Protein AF-A0A059F1E9-F1 (afdb_monomer_lite)

Radius of gyration: 19.28 Å; chains: 1; bounding box: 30×26×62 Å

InterPro domains:
  IPR001005 SANT/Myb domain [SM00717] (28-76)
  IPR009057 Homedomain-like superfamily [SSF46689] (30-77)
  IPR039467 Transcription factor TFIIIB component B'', Myb domain [PF15963] (28-99)

pLDDT: mean 84.74, std 10.41, range [61.53, 95.19]

Sequence (103 aa):
MDKKLSFFLENANFKKEIKKTREKAKALNKRWSSKETDLFYEALKVCGLEFTLINQIFTGRTRKQIKNKYLKEEKINKDIIEEILKSRKSFDREMFEKLKLKQ

Foldseek 3Di:
DDPVVVVQCVDPVNVVVVVVVVVVVCLAPDDQDPLNVVLLLLLCLQPPPPLVLSVLLPPSDDSVRSVVSVVVCCVVVVVSSVVSNVNRDPHDPVSSVVSSVSD

Secondary structure (DSSP, 8-state):
--HHHHHHHH-HHHHHHHHHHHHHHHHHTPPPPHHHHHHHHHHHHHHTT-HHHHHHH-TT--HHHHHHHHHHHHHH-HHHHHHHHHS--S--HHHHHHHHT--

Structure (mmCIF, N/CA/C/O backbone):
data_AF-A0A059F1E9-F1
#
_entry.id   AF-A0A059F1E9-F1
#
loop_
_atom_site.group_PDB
_atom_site.id
_atom_site.type_symbol
_atom_site.label_atom_id
_atom_site.label_alt_id
_atom_site.label_comp_id
_atom_site.label_asym_id
_atom_site.label_entity_id
_atom_site.label_seq_id
_atom_site.pdbx_PDB_ins_code
_atom_site.Cartn_x
_atom_site.Cartn_y
_atom_site.Cartn_z
_atom_site.occupancy
_atom_site.B_iso_or_equiv
_atom_site.auth_seq_id
_atom_site.auth_comp_id
_atom_site.auth_asym_id
_atom_site.auth_atom_id
_atom_site.pdbx_PDB_model_num
ATOM 1 N N . MET A 1 1 ? 14.437 6.303 42.029 1.00 61.53 1 MET A N 1
ATOM 2 C CA . MET A 1 1 ? 13.504 6.901 41.046 1.00 61.53 1 MET A CA 1
ATOM 3 C C . MET A 1 1 ? 12.937 8.171 41.658 1.00 61.53 1 MET A C 1
ATOM 5 O O . MET A 1 1 ? 12.558 8.128 42.821 1.00 61.53 1 MET A O 1
ATOM 9 N N . ASP A 1 2 ? 12.933 9.286 40.927 1.00 80.94 2 ASP A N 1
ATOM 10 C CA . ASP A 1 2 ? 12.433 10.577 41.417 1.00 80.94 2 ASP A CA 1
ATOM 11 C C . ASP A 1 2 ? 10.950 10.498 41.814 1.00 80.94 2 ASP A C 1
ATOM 13 O O . ASP A 1 2 ? 10.121 10.102 40.992 1.00 80.94 2 ASP A O 1
ATOM 17 N N . LYS A 1 3 ? 10.595 10.915 43.042 1.00 72.06 3 LYS A N 1
ATOM 18 C CA . LYS A 1 3 ? 9.200 10.925 43.551 1.00 72.06 3 LYS A CA 1
ATOM 19 C C . LYS A 1 3 ? 8.245 11.679 42.621 1.00 72.06 3 LYS A C 1
ATOM 21 O O . LYS A 1 3 ? 7.077 11.321 42.473 1.00 72.06 3 LYS A O 1
ATOM 26 N N . LYS A 1 4 ? 8.769 12.717 41.970 1.00 71.12 4 LYS A N 1
ATOM 27 C CA . LYS A 1 4 ? 8.063 13.516 40.971 1.00 71.12 4 LYS A CA 1
ATOM 28 C C . LYS A 1 4 ? 7.711 12.678 39.737 1.00 71.12 4 LYS A C 1
ATOM 30 O O . LYS A 1 4 ? 6.574 12.713 39.283 1.00 71.12 4 LYS A O 1
ATOM 35 N N . LEU A 1 5 ? 8.648 11.871 39.236 1.00 67.94 5 LEU A N 1
ATOM 36 C CA . LEU A 1 5 ? 8.451 11.026 38.056 1.00 67.94 5 LEU A CA 1
ATOM 37 C C . LEU A 1 5 ? 7.443 9.898 38.313 1.00 67.94 5 LEU A C 1
ATOM 39 O O . LEU A 1 5 ? 6.603 9.626 37.459 1.00 67.94 5 LEU A O 1
ATOM 43 N N . SER A 1 6 ? 7.480 9.281 39.496 1.00 72.00 6 SER A N 1
ATOM 44 C CA . SER A 1 6 ? 6.493 8.272 39.899 1.00 72.00 6 SER A CA 1
ATOM 45 C C . SER A 1 6 ? 5.087 8.864 40.017 1.00 72.00 6 SER A C 1
ATOM 47 O O . SER A 1 6 ? 4.151 8.283 39.481 1.00 72.00 6 SER A O 1
ATOM 49 N N . PHE A 1 7 ? 4.948 10.063 40.599 1.00 74.56 7 PHE A N 1
ATOM 50 C CA . PHE A 1 7 ? 3.666 10.772 40.685 1.00 74.56 7 PHE A CA 1
ATOM 51 C C . PHE A 1 7 ? 3.078 11.083 39.297 1.00 74.56 7 PHE A C 1
ATOM 53 O O . PHE A 1 7 ? 1.897 10.845 39.044 1.00 74.56 7 PHE A O 1
ATOM 60 N N . PHE A 1 8 ? 3.912 11.550 38.358 1.00 70.75 8 PHE A N 1
ATOM 61 C CA . PHE A 1 8 ? 3.486 11.780 36.973 1.00 70.75 8 PHE A CA 1
ATOM 62 C C . PHE A 1 8 ? 3.085 10.486 36.251 1.00 70.75 8 PHE A C 1
ATOM 64 O O . PHE A 1 8 ? 2.083 10.471 35.536 1.00 70.75 8 PHE A O 1
ATOM 71 N N . LEU A 1 9 ? 3.832 9.395 36.446 1.00 66.94 9 LEU A N 1
ATOM 72 C CA . LEU A 1 9 ? 3.536 8.096 35.835 1.00 66.94 9 LEU A CA 1
ATOM 73 C C . LEU A 1 9 ? 2.294 7.426 36.421 1.00 66.94 9 LEU A C 1
ATOM 75 O O . LEU A 1 9 ? 1.664 6.628 35.730 1.00 66.94 9 LEU A O 1
ATOM 79 N N . GLU A 1 10 ? 1.941 7.724 37.669 1.00 75.19 10 GLU A N 1
ATOM 80 C CA . GLU A 1 10 ? 0.798 7.137 38.364 1.00 75.19 10 GLU A CA 1
ATOM 81 C C . GLU A 1 10 ? -0.543 7.761 37.950 1.00 75.19 10 GLU A C 1
ATOM 83 O O . GLU A 1 10 ? -1.575 7.087 38.002 1.00 75.19 10 GLU A O 1
ATOM 88 N N . ASN A 1 11 ? -0.515 8.988 37.418 1.00 79.44 11 ASN A N 1
ATOM 89 C CA . ASN A 1 11 ? -1.686 9.697 36.911 1.00 79.44 11 ASN A CA 1
ATOM 90 C C . ASN A 1 11 ? -2.411 8.896 35.805 1.00 79.44 11 ASN A C 1
ATOM 92 O O . ASN A 1 11 ? -1.872 8.630 34.725 1.00 79.44 11 ASN A O 1
ATOM 96 N N . ALA A 1 12 ? -3.673 8.538 36.057 1.00 74.38 12 ALA A N 1
ATOM 97 C CA . ALA A 1 12 ? -4.493 7.722 35.161 1.00 74.38 12 ALA A CA 1
ATOM 98 C C . ALA A 1 12 ? -4.699 8.348 33.767 1.00 74.38 12 ALA A C 1
ATOM 100 O O . ALA A 1 12 ? -4.785 7.616 32.776 1.00 74.38 12 ALA A O 1
ATOM 101 N N . ASN A 1 13 ? -4.725 9.682 33.663 1.00 73.19 13 ASN A N 1
ATOM 102 C CA . ASN A 1 13 ? -4.824 10.377 32.377 1.00 73.19 13 ASN A CA 1
ATOM 103 C C . ASN A 1 13 ? -3.532 10.235 31.560 1.00 73.19 13 ASN A C 1
ATOM 105 O O . ASN A 1 13 ? -3.585 9.983 30.358 1.00 73.19 13 ASN A O 1
ATOM 109 N N . PHE A 1 14 ? -2.370 10.285 32.215 1.00 72.44 14 PHE A N 1
ATOM 110 C CA . PHE A 1 14 ? -1.075 10.111 31.555 1.00 72.44 14 PHE A CA 1
ATOM 111 C C . PHE A 1 14 ? -0.862 8.667 31.077 1.00 72.44 14 PHE A C 1
ATOM 113 O O . PHE A 1 14 ? -0.451 8.436 29.938 1.00 72.44 14 PHE A O 1
ATOM 120 N N . LYS A 1 15 ? -1.244 7.673 31.894 1.00 72.38 15 LYS A N 1
ATOM 121 C CA . LYS A 1 15 ? -1.241 6.255 31.486 1.00 72.38 15 LYS A CA 1
ATOM 122 C C . LYS A 1 15 ? -2.137 6.005 30.264 1.00 72.38 15 LYS A C 1
ATOM 124 O O . LYS A 1 15 ? -1.739 5.260 29.365 1.00 72.38 15 LYS A O 1
ATOM 129 N N . LYS A 1 16 ? -3.322 6.631 30.203 1.00 74.19 16 LYS A N 1
ATOM 130 C CA . LYS A 1 16 ? -4.228 6.554 29.038 1.00 74.19 16 LYS A CA 1
ATOM 131 C C . LYS A 1 16 ? -3.594 7.152 27.777 1.00 74.19 16 LYS A C 1
ATOM 133 O O . LYS A 1 16 ? -3.653 6.517 26.724 1.00 74.19 16 LYS A O 1
ATOM 138 N N . GLU A 1 17 ? -2.931 8.302 27.884 1.00 74.06 17 GLU A N 1
ATOM 139 C CA . GLU A 1 17 ? -2.248 8.952 26.754 1.00 74.06 17 GLU A CA 1
ATOM 140 C C . GLU A 1 17 ? -1.055 8.117 26.238 1.00 74.06 17 GLU A C 1
ATOM 142 O O . GLU A 1 17 ? -0.900 7.898 25.032 1.00 74.06 17 GLU A O 1
ATOM 147 N N . ILE A 1 18 ? -0.259 7.531 27.143 1.00 76.56 18 ILE A N 1
ATOM 148 C CA . ILE A 1 18 ? 0.829 6.599 26.789 1.00 76.56 18 ILE A CA 1
ATOM 149 C C . ILE A 1 18 ? 0.290 5.327 26.116 1.00 76.56 18 ILE A C 1
ATOM 151 O O . ILE A 1 18 ? 0.887 4.809 25.170 1.00 76.56 18 ILE A O 1
ATOM 155 N N . LYS A 1 19 ? -0.845 4.792 26.578 1.00 74.12 19 LYS A N 1
ATOM 156 C CA . LYS A 1 19 ? -1.462 3.605 25.968 1.00 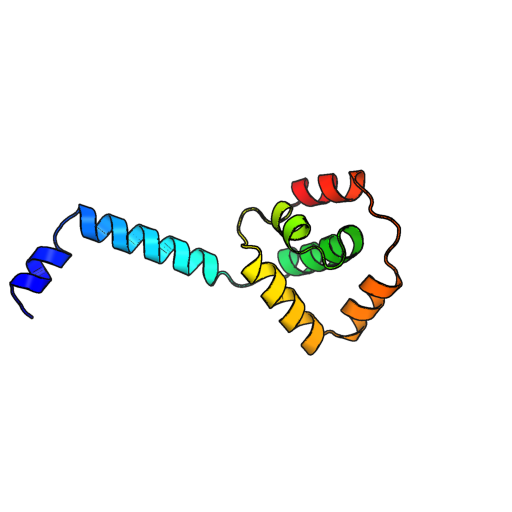74.12 19 LYS A CA 1
ATOM 157 C C . LYS A 1 19 ? -1.931 3.897 24.538 1.00 74.12 19 LYS A C 1
ATOM 159 O O . LYS A 1 19 ? -1.598 3.146 23.624 1.00 74.12 19 LYS A O 1
ATOM 164 N N . LYS A 1 20 ? -2.606 5.030 24.332 1.00 73.00 20 LYS A N 1
ATOM 165 C CA . LYS A 1 20 ? -3.104 5.485 23.024 1.00 73.00 20 LYS A CA 1
ATOM 166 C C . LYS A 1 20 ? -1.972 5.731 22.019 1.00 73.00 20 LYS A C 1
ATOM 168 O O . LYS A 1 20 ? -2.072 5.349 20.852 1.00 73.00 20 LYS A O 1
ATOM 173 N N . THR A 1 21 ? -0.868 6.332 22.463 1.00 70.19 21 THR A N 1
ATOM 174 C CA . THR A 1 21 ? 0.329 6.539 21.627 1.00 70.19 21 THR A CA 1
ATOM 175 C C . THR A 1 21 ? 1.029 5.219 21.284 1.00 70.19 21 THR A C 1
ATOM 177 O O . THR A 1 21 ? 1.431 5.026 20.136 1.00 70.19 21 THR A O 1
ATOM 180 N N . ARG A 1 22 ? 1.097 4.259 22.219 1.00 65.19 22 ARG A N 1
ATOM 181 C CA . ARG A 1 22 ? 1.622 2.902 21.963 1.00 65.19 22 ARG A CA 1
ATOM 182 C C . ARG A 1 22 ? 0.767 2.092 20.992 1.00 65.19 22 ARG A C 1
ATOM 184 O O . ARG A 1 22 ? 1.321 1.384 20.156 1.00 65.19 22 ARG A O 1
ATOM 191 N N . GLU A 1 23 ? -0.554 2.185 21.077 1.00 68.12 23 GLU A N 1
ATOM 192 C CA . GLU A 1 23 ? -1.469 1.522 20.138 1.00 68.12 23 GLU A CA 1
ATOM 193 C C . GLU A 1 23 ? -1.317 2.087 18.723 1.00 68.12 23 GLU A C 1
ATOM 195 O O . GLU A 1 23 ? -1.170 1.320 17.768 1.00 68.12 23 GLU A O 1
ATOM 200 N N . LYS A 1 24 ? -1.206 3.417 18.591 1.00 63.94 24 LYS A N 1
ATOM 201 C CA . LYS A 1 24 ? -0.833 4.059 17.321 1.00 63.94 24 LYS A CA 1
ATOM 202 C C . LYS A 1 24 ? 0.521 3.560 16.805 1.00 63.94 24 LYS A C 1
ATOM 204 O O . LYS A 1 24 ? 0.623 3.192 15.640 1.00 63.94 24 LYS A O 1
ATOM 209 N N . ALA A 1 25 ? 1.547 3.479 17.655 1.00 62.91 25 ALA A N 1
ATOM 210 C CA . ALA A 1 25 ? 2.864 2.967 17.265 1.00 62.91 25 ALA A CA 1
ATOM 211 C C . ALA A 1 25 ? 2.836 1.482 16.845 1.00 62.91 25 ALA A C 1
ATOM 213 O O . ALA A 1 25 ? 3.513 1.092 15.893 1.00 62.91 25 ALA A O 1
ATOM 214 N N . LYS A 1 26 ? 2.014 0.651 17.496 1.00 63.59 26 LYS A N 1
ATOM 215 C CA . LYS A 1 26 ? 1.797 -0.750 17.099 1.00 63.59 26 LYS A CA 1
ATOM 216 C C . LYS A 1 26 ? 1.106 -0.867 15.742 1.00 63.59 26 LYS A C 1
ATOM 218 O O . LYS A 1 26 ? 1.541 -1.674 14.926 1.00 63.59 26 LYS A O 1
ATOM 223 N N . ALA A 1 27 ? 0.090 -0.047 15.468 1.00 61.59 27 ALA A N 1
ATOM 224 C CA . ALA A 1 27 ? -0.541 0.010 14.147 1.00 61.59 27 ALA A CA 1
ATOM 225 C C . ALA A 1 27 ? 0.456 0.452 13.053 1.00 61.59 27 ALA A C 1
ATOM 227 O O . ALA A 1 27 ? 0.437 -0.068 11.935 1.00 61.59 27 ALA A O 1
ATOM 228 N N . LEU A 1 28 ? 1.399 1.341 13.393 1.00 61.81 28 LEU A N 1
ATOM 229 C CA . LEU A 1 28 ? 2.474 1.766 12.491 1.00 61.81 28 LEU A CA 1
ATOM 230 C C . LEU A 1 28 ? 3.485 0.643 12.174 1.00 61.81 28 LEU A C 1
ATOM 232 O O . LEU A 1 28 ? 3.971 0.571 11.044 1.00 61.81 28 LEU A O 1
ATOM 236 N N . ASN A 1 29 ? 3.738 -0.264 13.121 1.00 64.75 29 ASN A N 1
ATOM 237 C CA . ASN A 1 29 ? 4.695 -1.372 12.989 1.00 64.75 29 ASN A CA 1
ATOM 238 C C . ASN A 1 29 ? 4.064 -2.728 12.630 1.00 64.75 29 ASN A C 1
ATOM 240 O O . ASN A 1 29 ? 4.743 -3.756 12.679 1.00 64.75 29 ASN A O 1
ATOM 244 N N . LYS A 1 30 ? 2.776 -2.772 12.262 1.00 78.44 30 LYS A N 1
ATOM 245 C CA . LYS A 1 30 ? 2.124 -4.026 11.863 1.00 78.44 30 LYS A CA 1
ATOM 246 C C . LYS A 1 30 ? 2.857 -4.631 10.659 1.00 78.44 30 LYS A C 1
ATOM 248 O O . LYS A 1 30 ? 3.038 -3.967 9.637 1.00 78.44 30 LYS A O 1
ATOM 253 N N . ARG A 1 31 ? 3.276 -5.894 10.756 1.00 85.69 31 ARG A N 1
ATOM 254 C CA . ARG A 1 31 ? 3.909 -6.616 9.638 1.00 85.69 31 ARG A CA 1
ATOM 255 C C . ARG A 1 31 ? 2.907 -6.748 8.484 1.00 85.69 31 ARG A C 1
ATOM 257 O O . ARG A 1 31 ? 1.709 -6.836 8.731 1.00 85.69 31 ARG A O 1
ATOM 264 N N . TRP A 1 32 ? 3.374 -6.690 7.241 1.00 89.94 32 TRP A N 1
ATOM 265 C CA . TRP A 1 32 ? 2.531 -6.962 6.073 1.00 89.94 32 TRP A CA 1
ATOM 266 C C . TRP A 1 32 ? 2.295 -8.467 5.977 1.00 89.94 32 TRP A C 1
ATOM 268 O O . TRP A 1 32 ? 3.263 -9.227 5.950 1.00 89.94 32 TRP A O 1
ATOM 278 N N . SER A 1 33 ? 1.033 -8.885 5.967 1.00 90.69 33 SER A N 1
ATOM 279 C CA . SER A 1 33 ? 0.669 -10.269 5.655 1.00 90.69 33 SER A CA 1
ATOM 280 C C . SER A 1 33 ? 0.795 -10.544 4.152 1.00 90.69 33 SER A C 1
ATOM 282 O O . SER A 1 33 ? 0.818 -9.610 3.344 1.00 90.69 33 SER A O 1
ATOM 284 N N . SER A 1 34 ? 0.869 -11.821 3.766 1.00 90.50 34 SER A N 1
ATOM 285 C CA . SER A 1 34 ? 0.874 -12.206 2.348 1.00 90.50 34 SER A CA 1
ATOM 286 C C . SER A 1 34 ? -0.404 -11.728 1.655 1.00 90.50 34 SER A C 1
ATOM 288 O O . SER A 1 34 ? -0.308 -11.012 0.670 1.00 90.50 34 SER A O 1
ATOM 290 N N . LYS A 1 35 ? -1.577 -11.935 2.277 1.00 90.94 35 LYS A N 1
ATOM 291 C CA . LYS A 1 35 ? -2.874 -11.445 1.770 1.00 90.94 35 LYS A CA 1
ATOM 292 C C . LYS A 1 35 ? -2.904 -9.927 1.551 1.00 90.94 35 LYS A C 1
ATOM 294 O O . LYS A 1 35 ? -3.371 -9.465 0.518 1.00 90.94 35 LYS A O 1
ATOM 299 N N . GLU A 1 36 ? -2.383 -9.139 2.499 1.00 91.25 36 GLU A N 1
ATOM 300 C CA . GLU A 1 36 ? -2.275 -7.679 2.324 1.00 91.25 36 GLU A CA 1
ATOM 301 C C . GLU A 1 36 ? -1.294 -7.301 1.204 1.00 91.25 36 GLU A C 1
ATOM 303 O O . GLU A 1 36 ? -1.450 -6.254 0.583 1.00 91.25 36 GLU A O 1
ATOM 308 N N . THR A 1 37 ? -0.262 -8.114 0.969 1.00 93.25 37 THR A N 1
ATOM 309 C CA . THR A 1 37 ? 0.717 -7.882 -0.100 1.00 93.25 37 THR A CA 1
ATOM 310 C C . THR A 1 37 ? 0.116 -8.199 -1.469 1.00 93.25 37 THR A C 1
ATOM 312 O O . THR A 1 37 ? 0.278 -7.403 -2.388 1.00 93.25 37 THR A O 1
ATOM 315 N N . ASP A 1 38 ? -0.654 -9.279 -1.582 1.00 93.69 38 ASP A N 1
ATOM 316 C CA . ASP A 1 38 ? -1.387 -9.626 -2.803 1.00 93.69 38 ASP A CA 1
ATOM 317 C C . ASP A 1 38 ? -2.419 -8.540 -3.135 1.00 93.69 38 ASP A C 1
ATOM 319 O O . ASP A 1 38 ? -2.459 -8.022 -4.252 1.00 93.69 38 ASP A O 1
ATOM 323 N N . LEU A 1 39 ? -3.176 -8.092 -2.124 1.00 93.12 39 LEU A N 1
A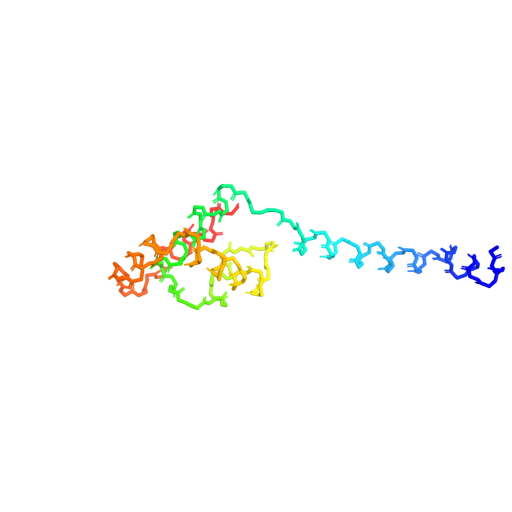TOM 324 C CA . LEU A 1 39 ? -4.110 -6.975 -2.265 1.00 93.12 39 LEU A CA 1
ATOM 325 C C . LEU A 1 39 ? -3.395 -5.672 -2.655 1.00 93.12 39 LEU A C 1
ATOM 327 O O . LEU A 1 39 ? -3.950 -4.866 -3.397 1.00 93.12 39 LEU A O 1
ATOM 331 N N . PHE A 1 40 ? -2.162 -5.455 -2.187 1.00 94.00 40 PHE A N 1
ATOM 332 C CA . PHE A 1 40 ? -1.364 -4.286 -2.563 1.00 94.00 40 PHE A CA 1
ATOM 333 C C . PHE A 1 40 ? -0.998 -4.311 -4.050 1.00 94.00 40 PHE A C 1
ATOM 335 O O . PHE A 1 40 ? -1.100 -3.275 -4.705 1.00 94.00 40 PHE A O 1
ATOM 342 N N . TYR A 1 41 ? -0.642 -5.472 -4.603 1.00 94.06 41 TYR A N 1
ATOM 343 C CA . TYR A 1 41 ? -0.386 -5.613 -6.036 1.00 94.06 41 TYR A CA 1
ATOM 344 C C . TYR A 1 41 ? -1.657 -5.427 -6.877 1.00 94.06 41 TYR A C 1
ATOM 346 O O . TYR A 1 41 ? -1.621 -4.705 -7.876 1.00 94.06 41 TYR A O 1
ATOM 354 N N . GLU A 1 42 ? -2.799 -5.985 -6.449 1.00 93.00 42 GLU A N 1
ATOM 355 C CA . GLU A 1 42 ? -4.098 -5.732 -7.100 1.00 93.00 42 GLU A CA 1
ATOM 356 C C . GLU A 1 42 ? -4.448 -4.233 -7.074 1.00 93.00 42 GLU A C 1
ATOM 358 O O . GLU A 1 42 ? -4.821 -3.651 -8.095 1.00 93.00 42 GLU A O 1
ATOM 363 N N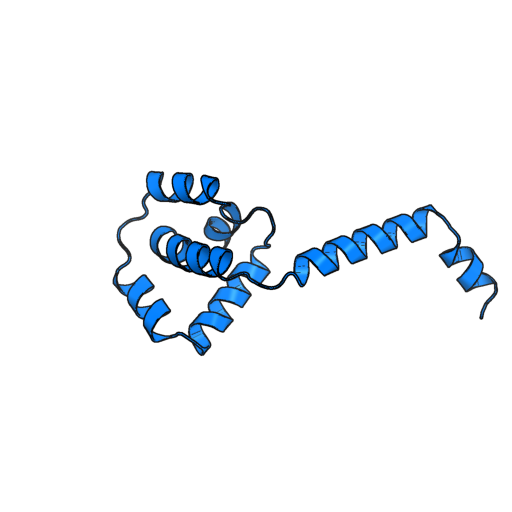 . ALA A 1 43 ? -4.265 -3.581 -5.923 1.00 93.19 43 ALA A N 1
ATOM 364 C CA . ALA A 1 43 ? -4.507 -2.153 -5.756 1.00 93.19 43 ALA A CA 1
ATOM 365 C C . ALA A 1 43 ? -3.590 -1.297 -6.638 1.00 93.19 43 ALA A C 1
ATOM 367 O O . ALA A 1 43 ? -4.059 -0.323 -7.227 1.00 93.19 43 ALA A O 1
ATOM 368 N N . LEU A 1 44 ? -2.311 -1.662 -6.764 1.00 93.56 44 LEU A N 1
ATOM 369 C CA . LEU A 1 44 ? -1.341 -0.977 -7.621 1.00 93.56 44 LEU A CA 1
ATOM 370 C C . LEU A 1 44 ? -1.729 -1.081 -9.101 1.00 93.56 44 LEU A C 1
ATOM 372 O O . LEU A 1 44 ? -1.628 -0.098 -9.833 1.00 93.56 44 LEU A O 1
ATOM 376 N N . LYS A 1 45 ? -2.249 -2.235 -9.530 1.00 92.44 45 LYS A N 1
ATOM 377 C CA . LYS A 1 45 ? -2.721 -2.454 -10.904 1.00 92.44 45 LYS A CA 1
ATOM 378 C C . LYS A 1 45 ? -3.898 -1.550 -11.273 1.00 92.44 45 LYS A C 1
ATOM 380 O O . LYS A 1 45 ? -3.945 -1.030 -12.384 1.00 92.44 45 LYS A O 1
ATOM 385 N N .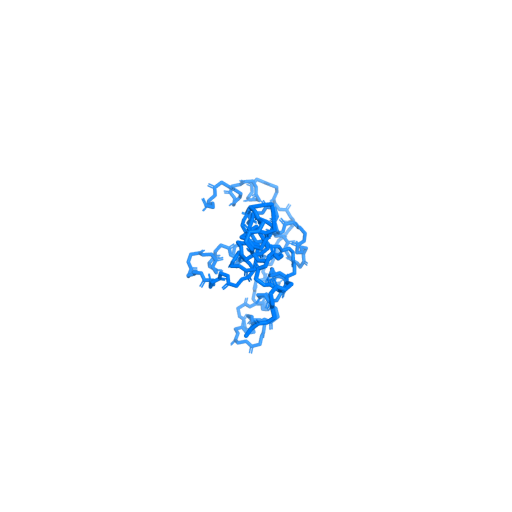 VAL A 1 46 ? -4.822 -1.322 -10.338 1.00 91.56 46 VAL A N 1
ATOM 386 C CA . VAL A 1 46 ? -5.999 -0.459 -10.552 1.00 91.56 46 VAL A CA 1
ATOM 387 C C . VAL A 1 46 ? -5.637 1.023 -10.376 1.00 91.56 46 VAL A C 1
ATOM 389 O O . VAL A 1 46 ? -5.828 1.851 -11.273 1.00 91.56 46 VAL A O 1
ATOM 392 N N . CYS A 1 47 ? -5.063 1.377 -9.227 1.00 91.00 47 CYS A N 1
ATOM 393 C CA . CYS A 1 47 ? -4.838 2.765 -8.819 1.00 91.00 47 CYS A CA 1
A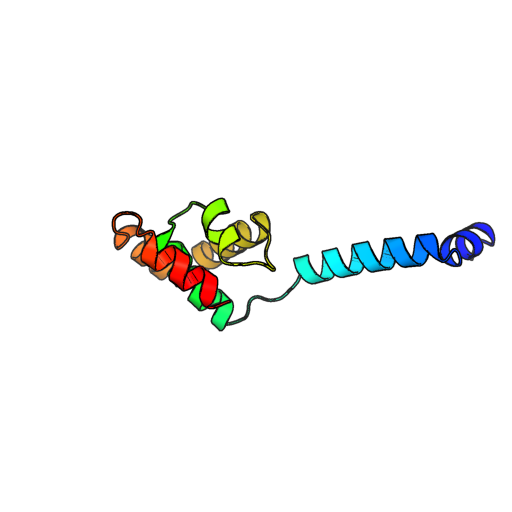TOM 394 C C . CYS A 1 47 ? -3.578 3.386 -9.437 1.00 91.00 47 CYS A C 1
ATOM 396 O O . CYS A 1 47 ? -3.519 4.601 -9.602 1.00 91.00 47 CYS A O 1
ATOM 398 N N . GLY A 1 48 ? -2.571 2.582 -9.783 1.00 88.44 48 GLY A N 1
ATOM 399 C CA . GLY A 1 48 ? -1.241 3.075 -10.143 1.00 88.44 48 GLY A CA 1
ATOM 400 C C . GLY A 1 48 ? -0.488 3.631 -8.930 1.00 88.44 48 GLY A C 1
ATOM 401 O O . GLY A 1 48 ? -0.668 3.167 -7.808 1.00 88.44 48 GLY A O 1
ATOM 402 N N . LEU A 1 49 ? 0.340 4.658 -9.136 1.00 90.69 49 LEU A N 1
ATOM 403 C CA . LEU A 1 49 ? 1.178 5.263 -8.085 1.00 90.69 49 LEU A CA 1
ATOM 404 C C . LEU A 1 49 ? 0.422 6.237 -7.157 1.00 90.69 49 LEU A C 1
ATOM 406 O O . LEU A 1 49 ? 1.025 6.900 -6.309 1.00 90.69 49 LEU A O 1
ATOM 410 N N . GLU A 1 50 ? -0.906 6.296 -7.264 1.00 92.75 50 GLU A N 1
ATOM 411 C CA . GLU A 1 50 ? -1.757 7.118 -6.409 1.00 92.75 50 GLU A CA 1
ATOM 412 C C . GLU A 1 50 ? -1.920 6.494 -5.015 1.00 92.75 50 GLU A C 1
ATOM 414 O O . GLU A 1 50 ? -2.932 5.881 -4.669 1.00 92.75 50 GLU A O 1
ATOM 419 N N . PHE A 1 51 ? -0.909 6.677 -4.161 1.00 93.00 51 PHE A N 1
ATOM 420 C CA . PHE A 1 51 ? -0.879 6.091 -2.813 1.00 93.00 51 PHE A CA 1
ATOM 421 C C . PHE A 1 51 ? -2.024 6.551 -1.910 1.00 93.00 51 PHE A C 1
ATOM 423 O O . PHE A 1 51 ? -2.381 5.847 -0.967 1.00 93.00 51 PHE A O 1
ATOM 430 N N . THR A 1 52 ? -2.591 7.732 -2.162 1.00 92.62 52 THR A N 1
ATOM 431 C CA . THR A 1 52 ? -3.775 8.211 -1.436 1.00 92.62 52 THR A CA 1
ATOM 432 C C . THR A 1 52 ? -4.992 7.346 -1.757 1.00 92.62 52 THR A C 1
ATOM 434 O O . THR A 1 52 ? -5.768 7.038 -0.856 1.00 92.62 52 THR A O 1
ATOM 437 N N . LEU A 1 53 ? -5.121 6.907 -3.010 1.00 91.56 53 LEU A N 1
ATOM 438 C CA . LEU A 1 53 ? -6.215 6.062 -3.467 1.00 91.56 53 LEU A CA 1
ATOM 439 C C . LEU A 1 53 ? -6.050 4.631 -2.951 1.00 91.56 53 LEU A C 1
ATOM 441 O O . LEU A 1 53 ? -6.970 4.083 -2.352 1.00 91.56 53 LEU A O 1
ATOM 445 N N . ILE A 1 54 ? -4.835 4.082 -3.050 1.00 93.12 54 ILE A N 1
ATOM 446 C CA . ILE A 1 54 ? -4.506 2.776 -2.462 1.00 93.12 54 ILE A CA 1
ATOM 447 C C . ILE A 1 54 ? -4.781 2.780 -0.954 1.00 93.12 54 ILE A C 1
ATOM 449 O O . ILE A 1 54 ? -5.344 1.831 -0.426 1.00 93.12 54 ILE A O 1
ATOM 453 N N . ASN A 1 55 ? -4.452 3.863 -0.246 1.00 93.56 55 ASN A N 1
ATOM 454 C CA . ASN A 1 55 ? -4.722 3.971 1.187 1.00 93.56 55 ASN A CA 1
ATOM 455 C C . ASN A 1 55 ? -6.214 3.837 1.540 1.00 93.56 55 ASN A C 1
ATOM 457 O O . ASN A 1 55 ? -6.525 3.360 2.623 1.00 93.56 55 ASN A O 1
ATOM 461 N N . GLN A 1 56 ? -7.137 4.221 0.652 1.00 92.25 56 GLN A N 1
ATOM 462 C CA . GLN A 1 56 ? -8.572 4.033 0.896 1.00 92.25 56 GLN A CA 1
ATOM 463 C C . GLN A 1 56 ? -8.998 2.557 0.863 1.00 92.25 56 GLN A C 1
ATOM 465 O O . GLN A 1 56 ? -10.039 2.228 1.423 1.00 92.25 56 GLN A O 1
ATOM 470 N N . ILE A 1 57 ? -8.207 1.681 0.235 1.00 91.44 57 ILE A N 1
ATOM 471 C CA . ILE A 1 57 ? -8.424 0.225 0.223 1.00 91.44 57 ILE A CA 1
ATOM 472 C C . ILE A 1 57 ? -7.967 -0.403 1.550 1.00 91.44 57 ILE A C 1
ATOM 474 O O . ILE A 1 57 ? -8.498 -1.428 1.961 1.00 91.44 57 ILE A O 1
ATOM 478 N N . PHE A 1 58 ? -7.009 0.216 2.250 1.00 90.38 58 PHE A N 1
ATOM 479 C CA . PHE A 1 58 ? -6.428 -0.313 3.484 1.00 90.38 58 PHE A CA 1
ATOM 480 C C . PHE A 1 58 ? -6.832 0.522 4.711 1.00 90.38 58 PHE A C 1
ATOM 482 O O . PHE A 1 58 ? -6.124 1.451 5.098 1.00 90.38 58 PHE A O 1
ATOM 489 N N . THR A 1 59 ? -7.906 0.147 5.411 1.00 82.94 59 THR A N 1
ATOM 490 C CA . THR A 1 59 ? -8.403 0.879 6.606 1.00 82.94 59 THR A CA 1
ATOM 491 C C . THR A 1 59 ? -7.476 0.862 7.834 1.00 82.94 59 THR A C 1
ATOM 493 O O . THR A 1 59 ? -7.657 1.651 8.760 1.00 82.94 59 THR A O 1
ATOM 496 N N . GLY A 1 60 ? -6.444 0.011 7.851 1.00 84.62 60 GLY A N 1
ATOM 497 C CA . GLY A 1 60 ? -5.455 -0.087 8.937 1.00 84.62 60 GLY A CA 1
ATOM 498 C C . GLY A 1 60 ? -4.048 0.399 8.580 1.00 84.62 60 GLY A C 1
ATOM 499 O O . GLY A 1 60 ? -3.118 0.220 9.372 1.00 84.62 60 GLY A O 1
ATOM 500 N N . ARG A 1 61 ? -3.859 0.960 7.381 1.00 89.44 61 ARG A N 1
ATOM 501 C CA . ARG A 1 61 ? -2.567 1.467 6.909 1.00 89.44 61 ARG A CA 1
ATOM 502 C C . ARG A 1 61 ? -2.663 2.966 6.672 1.00 89.44 61 ARG A C 1
ATOM 504 O O . ARG A 1 61 ? -3.722 3.519 6.421 1.00 89.44 61 ARG A O 1
ATOM 511 N N . THR A 1 62 ? -1.526 3.629 6.796 1.00 90.50 62 THR A N 1
ATOM 512 C CA . THR A 1 62 ? -1.363 5.043 6.466 1.00 90.50 62 THR A CA 1
ATOM 513 C C . THR A 1 62 ? -0.729 5.179 5.089 1.00 90.50 62 THR A C 1
ATOM 515 O O . THR A 1 62 ? 0.089 4.347 4.689 1.00 90.50 62 THR A O 1
ATOM 518 N N . ARG A 1 63 ? -0.986 6.296 4.399 1.00 92.56 63 ARG A N 1
ATOM 519 C CA . ARG A 1 63 ? -0.375 6.611 3.094 1.00 92.56 63 ARG A CA 1
ATOM 520 C C . ARG A 1 63 ? 1.150 6.453 3.104 1.00 92.56 63 ARG A C 1
ATOM 522 O O . ARG A 1 63 ? 1.734 5.966 2.140 1.00 92.56 63 ARG A O 1
ATOM 529 N N . LYS A 1 64 ? 1.804 6.829 4.212 1.00 91.12 64 LYS A N 1
ATOM 530 C CA . LYS A 1 64 ? 3.255 6.664 4.395 1.00 91.12 64 LYS A CA 1
ATOM 531 C C . LYS A 1 64 ? 3.663 5.1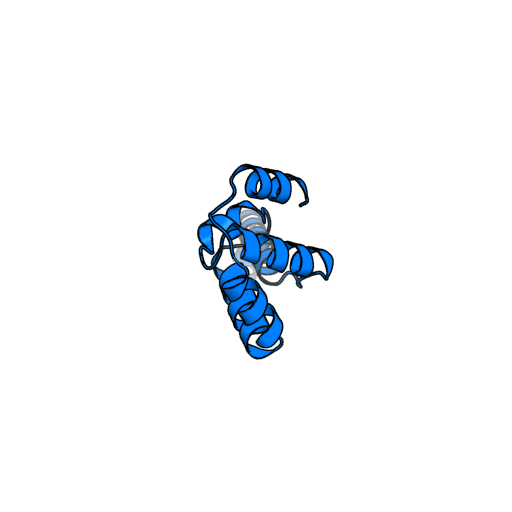87 4.418 1.00 91.12 64 LYS A C 1
ATOM 533 O O . LYS A 1 64 ? 4.659 4.834 3.797 1.00 91.12 64 LYS A O 1
ATOM 538 N N . GLN A 1 65 ? 2.899 4.325 5.089 1.00 91.56 65 GLN A N 1
ATOM 539 C CA . GLN A 1 65 ? 3.145 2.879 5.084 1.00 91.56 65 GLN A CA 1
ATOM 540 C C . GLN A 1 65 ? 2.933 2.268 3.696 1.00 91.56 65 GLN A C 1
ATOM 542 O O . GLN A 1 65 ? 3.739 1.431 3.300 1.00 91.56 65 GLN A O 1
ATOM 547 N N . ILE A 1 66 ? 1.915 2.711 2.948 1.00 94.38 66 ILE A N 1
ATOM 548 C CA . ILE A 1 66 ? 1.691 2.278 1.559 1.00 94.38 66 ILE A CA 1
ATOM 549 C C . ILE A 1 66 ? 2.886 2.658 0.674 1.00 94.38 66 ILE A C 1
ATOM 551 O O . ILE A 1 66 ? 3.449 1.803 -0.004 1.00 94.38 66 ILE A O 1
ATOM 555 N N . LYS A 1 67 ? 3.344 3.915 0.742 1.00 94.00 67 LYS A N 1
ATOM 556 C CA . LYS A 1 67 ? 4.532 4.367 -0.001 1.00 94.00 67 LYS A CA 1
ATOM 557 C C . LYS A 1 67 ? 5.782 3.568 0.381 1.00 94.00 67 LYS A C 1
ATOM 559 O O . LYS A 1 67 ? 6.540 3.151 -0.485 1.00 94.00 67 LYS A O 1
ATOM 564 N N . ASN A 1 68 ? 6.004 3.337 1.673 1.00 94.06 68 ASN A N 1
ATOM 565 C CA . ASN A 1 68 ? 7.153 2.557 2.135 1.00 94.06 68 ASN A CA 1
ATOM 566 C C . ASN A 1 68 ? 7.088 1.097 1.666 1.00 94.06 68 ASN A C 1
ATOM 568 O O . ASN A 1 68 ? 8.129 0.511 1.381 1.00 94.06 68 ASN A O 1
ATOM 572 N N . LYS A 1 69 ? 5.885 0.516 1.580 1.00 94.38 69 LYS A N 1
ATOM 573 C CA . LYS A 1 69 ? 5.676 -0.816 1.005 1.00 94.38 69 LYS A CA 1
ATOM 574 C C . LYS A 1 69 ? 6.051 -0.821 -0.472 1.00 94.38 69 LYS A C 1
ATOM 576 O O . LYS A 1 69 ? 6.871 -1.649 -0.840 1.00 94.38 69 LYS A O 1
ATOM 581 N N . TYR A 1 70 ? 5.573 0.146 -1.259 1.00 95.19 70 TYR A N 1
ATOM 582 C CA . TYR A 1 70 ? 5.982 0.307 -2.659 1.00 95.19 70 TYR A CA 1
ATOM 583 C C . TYR A 1 70 ? 7.507 0.375 -2.807 1.00 95.19 70 TYR A C 1
ATOM 585 O O . TYR A 1 70 ? 8.081 -0.445 -3.505 1.00 95.19 70 TYR A O 1
ATOM 593 N N . LEU A 1 71 ? 8.180 1.273 -2.078 1.00 94.50 71 LEU A N 1
ATOM 594 C CA . LEU A 1 71 ? 9.641 1.432 -2.162 1.00 94.50 71 LEU A CA 1
ATOM 595 C C . LEU A 1 71 ? 10.412 0.164 -1.771 1.00 94.50 71 LEU A C 1
ATOM 597 O O . LEU A 1 71 ? 11.548 -0.033 -2.196 1.00 94.50 71 LEU A O 1
ATOM 601 N N . LYS A 1 72 ? 9.834 -0.672 -0.905 1.00 94.56 72 LYS A N 1
ATOM 602 C CA . LYS A 1 72 ? 10.427 -1.955 -0.532 1.00 94.56 72 LYS A CA 1
ATOM 603 C C . LYS A 1 72 ? 10.215 -2.997 -1.629 1.00 94.56 72 LYS A C 1
ATOM 605 O O . LYS A 1 72 ? 11.171 -3.680 -1.981 1.00 94.56 72 LYS A O 1
ATOM 610 N N . GLU A 1 73 ? 8.999 -3.109 -2.158 1.00 94.31 73 GLU A N 1
ATOM 611 C CA . GLU A 1 73 ? 8.687 -4.048 -3.241 1.00 94.31 73 GLU A CA 1
ATOM 612 C C . GLU A 1 73 ? 9.402 -3.672 -4.541 1.00 94.31 73 GLU A C 1
ATOM 614 O O . GLU A 1 73 ? 9.919 -4.548 -5.208 1.00 94.31 73 GLU A O 1
ATOM 619 N N . GLU A 1 74 ? 9.557 -2.390 -4.859 1.00 94.31 74 GLU A N 1
ATOM 620 C CA . GLU A 1 74 ? 10.323 -1.925 -6.024 1.00 94.31 74 GLU A CA 1
ATOM 621 C C . GLU A 1 74 ? 11.802 -2.340 -5.958 1.00 94.31 74 GLU A C 1
ATOM 623 O O . GLU A 1 74 ? 12.420 -2.615 -6.981 1.00 94.31 74 GLU A O 1
ATOM 628 N N . LYS A 1 75 ? 12.375 -2.430 -4.750 1.00 94.44 75 LYS A N 1
ATOM 629 C CA . LYS A 1 75 ? 13.763 -2.878 -4.552 1.00 94.44 75 LYS A CA 1
ATOM 630 C C . LYS A 1 75 ? 13.928 -4.393 -4.614 1.00 94.44 75 LYS A C 1
ATOM 632 O O . LYS A 1 75 ? 14.988 -4.856 -5.012 1.00 94.44 75 LYS A O 1
ATOM 637 N N . ILE A 1 76 ? 12.934 -5.145 -4.142 1.00 94.38 76 ILE A N 1
ATOM 638 C CA . ILE A 1 76 ? 13.021 -6.607 -3.995 1.00 94.38 76 ILE A CA 1
ATOM 639 C C . ILE A 1 76 ? 12.428 -7.321 -5.217 1.00 94.38 76 ILE A C 1
ATOM 641 O O . ILE A 1 76 ? 13.005 -8.280 -5.706 1.00 94.38 76 ILE A O 1
ATOM 645 N N . ASN A 1 77 ? 11.293 -6.830 -5.709 1.00 93.62 77 ASN A N 1
ATOM 646 C CA . ASN A 1 77 ? 10.430 -7.425 -6.727 1.00 93.62 77 ASN A CA 1
ATOM 647 C C . ASN A 1 77 ? 10.202 -6.437 -7.882 1.00 93.62 77 ASN A C 1
ATOM 649 O O . ASN A 1 77 ? 9.066 -6.156 -8.278 1.00 93.62 77 ASN A O 1
ATOM 653 N N . LYS A 1 78 ? 11.298 -5.874 -8.400 1.00 93.75 78 LYS A N 1
ATOM 654 C CA . LYS A 1 78 ? 11.266 -4.839 -9.438 1.00 93.75 78 LYS A CA 1
ATOM 655 C C . LYS A 1 78 ? 10.492 -5.286 -10.682 1.00 93.75 78 LYS A C 1
ATOM 657 O O . LYS A 1 78 ? 9.661 -4.528 -11.174 1.00 93.75 78 LYS A O 1
ATOM 662 N N . ASP A 1 79 ? 10.709 -6.520 -11.129 1.00 94.69 79 ASP A N 1
ATOM 663 C CA . ASP A 1 79 ? 10.094 -7.059 -12.349 1.00 94.69 79 ASP A CA 1
ATOM 664 C C . ASP A 1 79 ? 8.562 -7.090 -12.255 1.00 94.69 79 ASP A C 1
ATOM 666 O O . ASP A 1 79 ? 7.873 -6.671 -13.181 1.00 94.69 79 ASP A O 1
ATOM 670 N N . ILE A 1 80 ? 8.027 -7.483 -11.092 1.00 93.06 80 ILE A N 1
ATOM 671 C CA . ILE A 1 80 ? 6.581 -7.522 -10.829 1.00 93.06 80 ILE A CA 1
ATOM 672 C C . ILE A 1 80 ? 5.995 -6.108 -10.863 1.00 93.06 80 ILE A C 1
ATOM 674 O O . ILE A 1 80 ? 4.957 -5.869 -11.478 1.00 93.06 80 ILE A O 1
ATOM 678 N N . ILE A 1 81 ? 6.654 -5.153 -10.200 1.00 93.88 81 ILE A N 1
ATOM 679 C CA . ILE A 1 81 ? 6.202 -3.758 -10.178 1.00 93.88 81 ILE A CA 1
ATOM 680 C C . ILE A 1 81 ? 6.206 -3.176 -11.594 1.00 93.88 81 ILE A C 1
ATOM 682 O O . ILE A 1 81 ? 5.226 -2.552 -12.001 1.00 93.88 81 ILE A O 1
ATOM 686 N N . GLU A 1 82 ? 7.269 -3.408 -12.362 1.00 93.44 82 GLU A N 1
ATOM 687 C CA . GLU A 1 82 ? 7.344 -2.962 -13.750 1.00 93.44 82 GLU A CA 1
ATOM 688 C C . GLU A 1 82 ? 6.259 -3.591 -14.625 1.00 93.44 82 GLU A C 1
ATOM 690 O O . GLU A 1 82 ? 5.638 -2.884 -15.418 1.00 93.44 82 GLU A O 1
ATOM 695 N N . GLU A 1 83 ? 6.000 -4.891 -14.488 1.00 94.38 83 GLU A N 1
ATOM 696 C CA . GLU A 1 83 ? 4.943 -5.580 -15.229 1.00 94.38 83 GLU A CA 1
ATOM 697 C C . GLU A 1 83 ? 3.561 -5.002 -14.901 1.00 94.38 83 GLU A C 1
ATOM 699 O O . GLU A 1 83 ? 2.758 -4.731 -15.798 1.00 94.38 83 GLU A O 1
ATOM 704 N N . ILE A 1 84 ? 3.282 -4.739 -13.623 1.00 93.25 84 ILE A N 1
ATOM 705 C CA . ILE A 1 84 ? 2.023 -4.127 -13.188 1.00 93.25 84 ILE A CA 1
ATOM 706 C C . ILE A 1 84 ? 1.870 -2.719 -13.773 1.00 93.25 84 ILE A C 1
ATOM 708 O O . ILE A 1 84 ? 0.796 -2.373 -14.263 1.00 93.25 84 ILE A O 1
ATOM 712 N N . LEU A 1 85 ? 2.935 -1.914 -13.755 1.00 89.69 85 LEU A N 1
ATOM 713 C CA . LEU A 1 85 ? 2.907 -0.557 -14.300 1.00 89.69 85 LEU A CA 1
ATOM 714 C C . LEU A 1 85 ? 2.769 -0.550 -15.830 1.00 89.69 85 LEU A C 1
ATOM 716 O O . LEU A 1 85 ? 2.038 0.285 -16.359 1.00 89.69 85 LEU A O 1
ATOM 720 N N . LYS A 1 86 ? 3.403 -1.497 -16.536 1.00 90.75 86 LYS A N 1
ATOM 721 C CA . LYS A 1 86 ? 3.293 -1.662 -17.999 1.00 90.75 86 LYS A CA 1
ATOM 722 C C . LYS A 1 86 ? 1.919 -2.188 -18.425 1.00 90.75 86 LYS A C 1
ATOM 724 O O . LYS A 1 86 ? 1.381 -1.749 -19.434 1.00 90.75 86 LYS A O 1
ATOM 729 N N . SER A 1 87 ? 1.344 -3.118 -17.663 1.00 87.50 87 SER A N 1
ATOM 730 C CA . SER A 1 87 ? 0.048 -3.752 -17.965 1.00 87.50 87 SER A CA 1
ATOM 731 C C . SER A 1 87 ? -1.166 -2.931 -17.520 1.00 87.50 87 SER A C 1
ATOM 733 O O . SER A 1 87 ? -2.312 -3.341 -17.742 1.00 87.50 87 SER A O 1
ATOM 735 N N . ARG A 1 88 ? -0.939 -1.782 -16.875 1.00 83.00 88 ARG A N 1
ATOM 736 C CA . ARG A 1 88 ? -2.003 -0.932 -16.353 1.00 83.00 88 ARG A CA 1
ATOM 737 C C . ARG A 1 88 ? -2.891 -0.408 -17.484 1.00 83.00 88 ARG A C 1
ATOM 739 O O . ARG A 1 88 ? -2.431 0.241 -18.418 1.00 83.00 88 ARG A O 1
ATOM 746 N N . LYS A 1 89 ? -4.195 -0.647 -17.344 1.00 74.12 89 LYS A N 1
ATOM 747 C CA . LYS A 1 89 ? -5.244 -0.079 -18.201 1.00 74.12 89 LYS A CA 1
ATOM 748 C C . LYS A 1 89 ? -5.783 1.221 -17.593 1.00 74.12 89 LYS A C 1
ATOM 750 O O . LYS A 1 89 ? -5.347 1.650 -16.523 1.00 74.12 89 LYS A O 1
ATOM 755 N N . SER A 1 90 ? -6.723 1.867 -18.280 1.00 82.25 90 SER A N 1
ATOM 756 C CA . SER A 1 90 ? -7.482 2.996 -17.732 1.00 82.25 90 SER A CA 1
ATOM 757 C C . SER A 1 90 ? -8.033 2.670 -16.340 1.00 82.25 90 SER A C 1
ATOM 759 O O . SER A 1 90 ? -8.362 1.521 -16.048 1.00 82.25 90 SER A O 1
ATOM 761 N N . PHE A 1 91 ? -8.121 3.685 -15.480 1.00 85.06 91 PHE A N 1
ATOM 762 C CA . PHE A 1 91 ? -8.621 3.522 -14.118 1.00 85.06 91 PHE A CA 1
ATOM 763 C C . PHE A 1 91 ? -10.040 2.936 -14.118 1.00 85.06 91 PHE A C 1
ATOM 765 O O . PHE A 1 91 ? -10.949 3.520 -14.707 1.00 85.06 91 PHE A O 1
ATOM 772 N N . ASP A 1 92 ? -10.212 1.803 -13.438 1.00 87.38 92 ASP A N 1
ATOM 773 C CA . ASP A 1 92 ? -11.490 1.109 -13.297 1.00 87.38 92 ASP A CA 1
ATOM 774 C C . ASP A 1 92 ? -12.059 1.339 -11.890 1.00 87.38 92 ASP A C 1
ATOM 776 O O . ASP A 1 92 ? -11.517 0.874 -10.879 1.00 87.38 92 ASP A O 1
ATOM 780 N N . ARG A 1 93 ? -13.167 2.081 -11.838 1.00 88.81 93 ARG A N 1
ATOM 781 C CA . ARG A 1 93 ? -13.863 2.420 -10.595 1.00 88.81 93 ARG A CA 1
ATOM 782 C C . ARG A 1 93 ? -14.528 1.202 -9.954 1.00 88.81 93 ARG A C 1
ATOM 784 O O . ARG A 1 93 ? -14.524 1.106 -8.729 1.00 88.81 93 ARG A O 1
ATOM 791 N N . GLU A 1 94 ? -15.096 0.291 -10.738 1.00 90.44 94 GLU A N 1
ATOM 792 C CA . GLU A 1 94 ? -15.792 -0.881 -10.197 1.00 90.44 94 GLU A CA 1
ATOM 793 C C . GLU A 1 94 ? -14.798 -1.823 -9.528 1.00 90.44 94 GLU A C 1
ATOM 795 O O . GLU A 1 94 ? -15.018 -2.295 -8.408 1.00 90.44 94 GLU A O 1
ATOM 800 N N . MET A 1 95 ? -13.651 -2.032 -10.178 1.00 88.62 95 MET A N 1
ATOM 801 C CA . MET A 1 95 ? -12.599 -2.860 -9.608 1.00 88.62 95 MET A CA 1
ATOM 802 C C . MET A 1 95 ? -12.048 -2.250 -8.315 1.00 88.62 95 MET A C 1
ATOM 804 O O . MET A 1 95 ? -11.828 -2.974 -7.347 1.00 88.62 95 MET A O 1
ATOM 808 N N . PHE A 1 96 ? -11.899 -0.925 -8.254 1.00 91.06 96 PHE A N 1
ATOM 809 C CA . PHE A 1 96 ? -11.482 -0.227 -7.039 1.00 91.06 96 PHE A CA 1
ATOM 810 C C . PHE A 1 96 ? -12.445 -0.439 -5.858 1.00 91.06 96 PHE A C 1
ATOM 812 O O . PHE A 1 96 ? -12.005 -0.787 -4.759 1.00 91.06 96 PHE A O 1
ATOM 819 N N . GLU A 1 97 ? -13.752 -0.286 -6.074 1.00 91.88 97 GLU A N 1
ATOM 820 C CA . GLU A 1 97 ? -14.749 -0.501 -5.017 1.00 91.88 97 GLU A CA 1
ATOM 821 C C . GLU A 1 97 ? -14.818 -1.974 -4.587 1.00 91.88 97 GLU A C 1
ATOM 823 O O . GLU A 1 97 ? -14.935 -2.271 -3.398 1.00 91.88 97 GLU A O 1
ATOM 828 N N . LYS A 1 98 ? -14.615 -2.918 -5.514 1.00 91.31 98 LYS A N 1
ATOM 829 C CA . LYS A 1 98 ? -14.491 -4.340 -5.169 1.00 91.31 98 LYS A CA 1
ATOM 830 C C . LYS A 1 98 ? -13.289 -4.611 -4.261 1.00 91.31 98 LYS A C 1
ATOM 832 O O . LYS A 1 98 ? -13.403 -5.396 -3.323 1.00 91.31 98 LYS A O 1
ATOM 837 N N . LEU A 1 99 ? -12.142 -3.974 -4.511 1.00 89.38 99 LEU A N 1
ATOM 838 C CA . LEU A 1 99 ? -10.947 -4.142 -3.675 1.00 89.38 99 LEU A CA 1
ATOM 839 C C . LEU A 1 99 ? -11.144 -3.587 -2.261 1.00 89.38 99 LEU A C 1
ATOM 841 O O . LEU A 1 99 ? -10.703 -4.216 -1.302 1.00 89.38 99 LEU A O 1
ATOM 845 N N . LYS A 1 100 ? -11.868 -2.472 -2.107 1.00 87.75 100 LYS A N 1
ATOM 846 C CA . LYS A 1 100 ? -12.249 -1.932 -0.788 1.00 87.75 100 LYS A CA 1
ATOM 847 C C . LYS A 1 100 ? -13.109 -2.876 0.050 1.00 87.75 100 LYS A C 1
ATOM 849 O O . LYS A 1 100 ? -13.186 -2.694 1.261 1.00 87.75 100 LYS A O 1
ATOM 854 N N . LEU A 1 101 ? -13.777 -3.847 -0.565 1.00 86.31 101 LEU A N 1
ATOM 855 C CA . LEU A 1 101 ? -14.605 -4.827 0.141 1.00 86.31 101 LEU A CA 1
ATOM 856 C C . LEU A 1 101 ? -13.828 -6.094 0.540 1.00 86.31 101 LEU A C 1
ATOM 858 O O . LEU A 1 101 ? -14.352 -6.900 1.299 1.00 86.31 101 LEU A O 1
ATOM 862 N N . LYS A 1 102 ? -12.593 -6.279 0.050 1.00 76.69 102 LYS A N 1
ATOM 863 C CA . LYS A 1 102 ? -11.762 -7.477 0.293 1.00 76.69 102 LYS A CA 1
ATOM 864 C C . LYS A 1 102 ? -10.848 -7.395 1.534 1.00 76.69 102 LYS A C 1
ATOM 866 O O . LYS A 1 102 ? -10.026 -8.291 1.727 1.00 76.69 102 LYS A O 1
ATOM 871 N N . GLN A 1 103 ? -10.928 -6.316 2.312 1.00 65.44 103 GLN A N 1
ATOM 872 C CA . GLN A 1 103 ? -10.057 -6.046 3.472 1.00 65.44 103 GLN A CA 1
ATOM 873 C C . GLN A 1 103 ? -10.366 -6.913 4.697 1.00 65.44 103 GLN A C 1
ATOM 875 O O . GLN A 1 103 ? -11.549 -7.252 4.911 1.00 65.44 103 GLN A O 1
#

Organism: NCBI:txid1288291